Protein AF-A0A7K2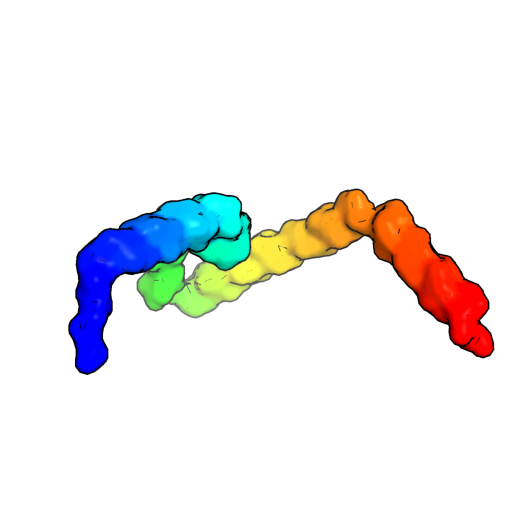WPE3-F1 (afdb_monomer_lite)

Radius of gyration: 19.57 Å; chains: 1; bounding box: 41×43×40 Å

Secondary structure (DSSP, 8-state):
----HHHHHHHHHHHHT-GGG---GGGTTGGGS-HHHHHHHHHHHHTTHHHHHHHTHHHHHHHHHHHHTT-

Foldseek 3Di:
DDDDPVVVVVVVVVLCPDPVSPDDPVCPVVVVDDPVVNVVVVVVVVVCVVVVVVVCVVVVVVVVVVVVVVD

Structure (mmCIF, N/CA/C/O backbone):
data_AF-A0A7K2WPE3-F1
#
_entry.id   AF-A0A7K2WPE3-F1
#
loop_
_atom_site.group_PDB
_atom_site.id
_atom_site.type_symbol
_atom_site.label_atom_id
_atom_site.label_alt_id
_atom_site.label_comp_id
_atom_site.label_asym_id
_atom_site.label_entity_id
_atom_site.label_seq_id
_atom_site.pdbx_PDB_ins_code
_atom_site.Cartn_x
_atom_site.Cartn_y
_atom_site.Cartn_z
_atom_site.occupancy
_atom_site.B_iso_or_equiv
_atom_site.auth_seq_id
_atom_site.auth_comp_id
_atom_site.auth_asym_id
_atom_site.auth_atom_id
_atom_site.pdbx_PDB_model_num
ATOM 1 N N . MET A 1 1 ? 0.175 35.598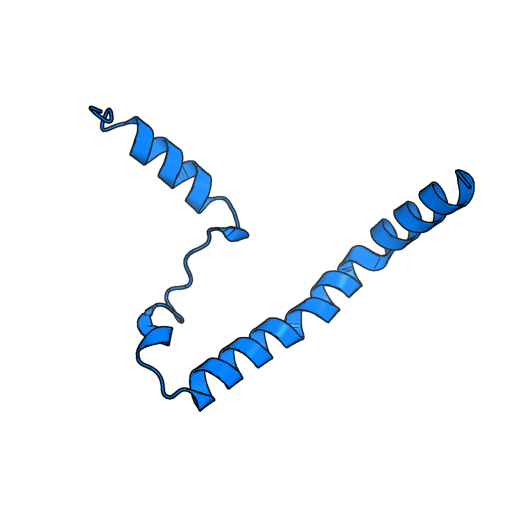 12.846 1.00 48.66 1 MET A N 1
ATOM 2 C CA . MET A 1 1 ? -0.034 34.705 11.686 1.00 48.66 1 MET A CA 1
ATOM 3 C C . MET A 1 1 ? -1.527 34.625 11.422 1.00 48.66 1 MET A C 1
ATOM 5 O O . MET A 1 1 ? -2.203 33.785 11.993 1.00 48.66 1 MET A O 1
ATOM 9 N N . THR A 1 2 ? -2.066 35.575 10.659 1.00 47.69 2 THR A N 1
ATOM 10 C CA . THR A 1 2 ? -3.482 35.583 10.273 1.00 47.69 2 THR A CA 1
ATOM 11 C C . THR A 1 2 ? -3.623 34.831 8.967 1.00 47.69 2 THR A C 1
ATOM 13 O O . THR A 1 2 ? -3.163 35.255 7.913 1.00 47.69 2 THR A O 1
ATOM 16 N N . SER A 1 3 ? -4.211 33.662 9.085 1.00 58.28 3 SER A N 1
ATOM 17 C CA . SER A 1 3 ? -4.538 32.764 8.004 1.00 58.28 3 SER A CA 1
ATOM 18 C C . SER A 1 3 ? -5.815 33.230 7.308 1.00 58.28 3 SER A C 1
ATOM 20 O O . SER A 1 3 ? -6.865 33.287 7.940 1.00 58.28 3 SER A O 1
ATOM 22 N N . THR A 1 4 ? -5.723 33.617 6.033 1.00 61.66 4 THR A N 1
ATOM 23 C CA . THR A 1 4 ? -6.883 34.055 5.243 1.00 61.66 4 THR A CA 1
ATOM 24 C C . THR A 1 4 ? -7.858 32.878 5.070 1.00 61.66 4 THR A C 1
ATOM 26 O O . THR A 1 4 ? -7.432 31.836 4.568 1.00 61.66 4 THR A O 1
ATOM 29 N N . PRO A 1 5 ? -9.147 33.014 5.437 1.00 63.22 5 PRO A N 1
ATOM 30 C CA . PRO A 1 5 ? -10.122 31.915 5.448 1.00 63.22 5 PRO A CA 1
ATOM 31 C C . PRO A 1 5 ? -10.270 31.129 4.130 1.00 63.22 5 PRO A C 1
ATOM 33 O O . PRO A 1 5 ? -10.638 29.960 4.168 1.00 63.22 5 PRO A O 1
ATOM 36 N N . GLY A 1 6 ? -9.952 31.729 2.975 1.00 75.88 6 GLY A N 1
ATOM 37 C CA . GLY A 1 6 ? -10.022 31.064 1.662 1.00 75.88 6 GLY A CA 1
ATOM 38 C C . GLY A 1 6 ? -8.873 30.093 1.365 1.00 75.88 6 GLY A C 1
ATOM 39 O O . GLY A 1 6 ? -9.087 29.065 0.732 1.00 75.88 6 GLY A O 1
ATOM 40 N N . MET A 1 7 ? -7.673 30.356 1.892 1.00 81.19 7 MET A N 1
ATOM 41 C CA . MET A 1 7 ? -6.472 29.560 1.596 1.00 81.19 7 MET A CA 1
ATOM 42 C C . MET A 1 7 ? -6.577 28.126 2.136 1.00 81.19 7 MET A C 1
ATOM 44 O O . MET A 1 7 ? -6.117 27.181 1.504 1.00 81.19 7 MET A O 1
ATOM 48 N N . TYR A 1 8 ? -7.217 27.950 3.296 1.00 83.69 8 TYR A N 1
ATOM 49 C CA . TYR A 1 8 ? -7.417 26.623 3.887 1.00 83.69 8 TYR A CA 1
ATOM 50 C C . TYR A 1 8 ? -8.483 25.810 3.157 1.00 83.69 8 TYR A C 1
ATOM 52 O O . TYR A 1 8 ? -8.364 24.590 3.099 1.00 83.69 8 TYR A O 1
ATOM 60 N N . GLY A 1 9 ? -9.494 26.468 2.582 1.00 87.81 9 GLY A N 1
ATOM 61 C CA . GLY A 1 9 ? -10.508 25.801 1.765 1.00 87.81 9 GLY A CA 1
ATOM 62 C C . GLY A 1 9 ? -9.924 25.254 0.463 1.00 87.81 9 GLY A C 1
ATOM 63 O O . GLY A 1 9 ? -10.166 24.101 0.121 1.00 87.81 9 GLY A O 1
ATOM 64 N N . GLU A 1 10 ? -9.096 26.048 -0.220 1.00 89.88 10 GLU A N 1
ATOM 65 C CA . GLU A 1 10 ? -8.389 25.612 -1.432 1.00 89.88 10 GLU A CA 1
ATOM 66 C C . GLU A 1 10 ? -7.405 24.476 -1.145 1.00 89.88 10 GLU A C 1
ATOM 68 O O . GLU A 1 10 ? -7.388 23.479 -1.866 1.00 89.88 10 GLU A O 1
ATOM 73 N N . LEU A 1 11 ? -6.631 24.585 -0.059 1.00 89.25 11 LEU A N 1
ATOM 74 C CA . LEU A 1 11 ? -5.727 23.517 0.364 1.00 89.25 11 LEU A CA 1
ATOM 75 C C . LEU A 1 11 ? -6.495 22.229 0.682 1.00 89.25 11 LEU A C 1
ATOM 77 O O . LEU A 1 11 ? -6.088 21.158 0.246 1.00 89.25 11 LEU A O 1
ATOM 81 N N . ARG A 1 12 ? -7.623 22.317 1.397 1.00 87.94 12 ARG A N 1
ATOM 82 C CA . ARG A 1 12 ? -8.452 21.145 1.702 1.00 87.94 12 ARG A CA 1
ATOM 83 C C . ARG A 1 12 ? -8.937 20.457 0.426 1.00 87.94 12 ARG A C 1
ATOM 85 O O . ARG A 1 12 ? -8.785 19.249 0.311 1.00 87.94 12 ARG A O 1
ATOM 92 N N . ALA A 1 13 ? -9.415 21.228 -0.551 1.00 88.19 13 ALA A N 1
ATOM 93 C CA . ALA A 1 13 ? -9.859 20.693 -1.836 1.00 88.19 13 ALA A CA 1
ATOM 94 C C . ALA A 1 13 ? -8.730 20.000 -2.623 1.00 88.19 13 ALA A C 1
ATOM 96 O O . ALA A 1 13 ? -8.979 19.010 -3.306 1.00 88.19 13 ALA A O 1
ATOM 97 N N . GLN A 1 14 ? -7.492 20.498 -2.527 1.00 91.06 14 GLN A N 1
ATOM 98 C CA . GLN A 1 14 ? -6.332 19.838 -3.134 1.00 91.06 14 GLN A CA 1
ATOM 99 C C . GLN A 1 14 ? -6.011 18.510 -2.445 1.00 91.06 14 GLN A C 1
ATOM 101 O O . GLN A 1 14 ? -5.783 17.521 -3.135 1.00 91.06 14 GLN A O 1
ATOM 106 N N . LEU A 1 15 ? -6.018 18.474 -1.108 1.00 91.12 15 LEU A N 1
ATOM 107 C CA . LEU A 1 15 ? -5.731 17.260 -0.337 1.00 91.12 15 LEU A CA 1
ATOM 108 C C . LEU A 1 15 ? -6.809 16.190 -0.539 1.00 91.12 15 LEU A C 1
ATOM 110 O O . LEU A 1 15 ? -6.471 15.031 -0.741 1.00 91.12 15 LEU A O 1
ATOM 114 N N . ASP A 1 16 ? -8.087 16.574 -0.589 1.00 88.19 16 ASP A N 1
ATOM 115 C CA . ASP A 1 16 ? -9.199 15.636 -0.799 1.00 88.19 16 ASP A CA 1
ATOM 116 C C . ASP A 1 16 ? -9.107 14.892 -2.155 1.00 88.19 16 ASP A C 1
ATOM 118 O O . ASP A 1 16 ? -9.695 13.822 -2.318 1.00 88.19 16 ASP A O 1
ATOM 122 N N . ALA A 1 17 ? -8.356 15.424 -3.130 1.00 89.62 17 ALA A N 1
ATOM 123 C CA . ALA A 1 17 ? -8.097 14.773 -4.416 1.00 89.62 17 ALA A CA 1
ATOM 124 C C . ALA A 1 17 ? -6.896 13.803 -4.399 1.00 89.62 17 ALA A C 1
ATOM 126 O O . ALA A 1 17 ? -6.709 13.045 -5.354 1.00 89.62 17 ALA A O 1
ATOM 127 N N . LEU A 1 18 ? -6.065 13.822 -3.352 1.00 92.81 18 LEU A N 1
ATOM 128 C CA . LEU A 1 18 ? -4.883 12.970 -3.233 1.00 92.81 18 LEU A CA 1
ATOM 129 C C . LEU A 1 18 ? -5.239 11.665 -2.524 1.00 92.81 18 LEU A C 1
ATOM 131 O O . LEU A 1 18 ? -5.674 11.662 -1.377 1.00 92.81 18 LEU A O 1
ATOM 135 N N . THR A 1 19 ? -4.964 10.529 -3.166 1.00 90.69 19 THR A N 1
ATOM 136 C CA . THR A 1 19 ? -5.217 9.205 -2.571 1.00 90.69 19 THR A CA 1
ATOM 137 C C . THR A 1 19 ? -4.499 9.009 -1.233 1.00 90.69 19 THR A C 1
ATOM 139 O O . THR A 1 19 ? -5.046 8.368 -0.343 1.00 90.69 19 THR A O 1
ATOM 142 N N . THR A 1 20 ? -3.299 9.569 -1.062 1.00 91.06 20 THR A N 1
ATOM 143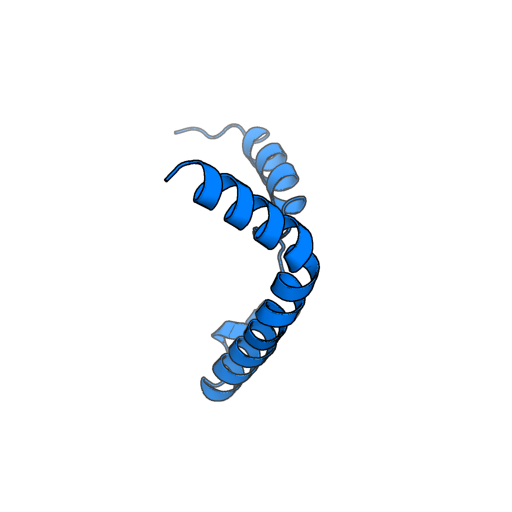 C CA . THR A 1 20 ? -2.513 9.447 0.180 1.00 91.06 20 THR A CA 1
ATOM 144 C C . THR A 1 20 ? -3.087 10.244 1.349 1.00 91.06 20 THR A C 1
ATOM 146 O O . THR A 1 20 ? -2.802 9.915 2.494 1.00 91.06 20 THR A O 1
ATOM 149 N N . GLU A 1 21 ? -3.904 11.257 1.068 1.00 94.00 21 GLU A N 1
ATOM 150 C CA . GLU A 1 21 ? -4.560 12.112 2.066 1.00 94.00 21 GLU A CA 1
ATOM 151 C C . GLU A 1 21 ? -6.041 11.740 2.247 1.00 94.00 21 GLU A C 1
ATOM 153 O O . GLU A 1 21 ? -6.768 12.378 3.013 1.00 94.00 21 GLU A O 1
ATOM 158 N N . ALA A 1 22 ? -6.503 10.707 1.535 1.00 88.75 22 ALA A N 1
ATOM 159 C CA . ALA A 1 22 ? -7.886 10.277 1.558 1.00 88.75 22 ALA A CA 1
ATOM 160 C C . ALA A 1 22 ? -8.287 9.815 2.963 1.00 88.75 22 ALA A C 1
ATOM 162 O O . ALA A 1 22 ? -7.712 8.891 3.544 1.00 88.75 22 ALA A O 1
ATOM 163 N N . PHE A 1 23 ? -9.334 10.440 3.494 1.00 86.25 23 PHE A N 1
ATOM 164 C CA . PHE A 1 23 ? -9.954 10.007 4.735 1.00 86.25 23 PHE A CA 1
ATOM 165 C C . PHE A 1 23 ? -10.760 8.722 4.512 1.00 86.25 23 PHE A C 1
ATOM 167 O O . PHE A 1 23 ? -11.550 8.634 3.571 1.00 86.25 23 PHE A O 1
ATOM 174 N N . ARG A 1 24 ? -10.593 7.746 5.412 1.00 89.69 24 ARG A N 1
ATOM 175 C CA . ARG A 1 24 ? -11.301 6.457 5.406 1.00 89.69 24 ARG A CA 1
ATOM 176 C C . ARG A 1 24 ? -12.292 6.393 6.574 1.00 89.69 24 ARG A C 1
ATOM 178 O O . ARG A 1 24 ? -11.865 6.075 7.687 1.00 89.69 24 ARG A O 1
ATOM 185 N N . PRO A 1 25 ? -13.591 6.702 6.368 1.00 89.56 25 PRO A N 1
ATOM 186 C CA . PRO A 1 25 ? -14.583 6.755 7.446 1.00 89.56 25 PRO A CA 1
ATOM 187 C C . PRO A 1 25 ? -14.693 5.456 8.245 1.00 89.56 25 PRO A C 1
ATOM 189 O O . PRO A 1 25 ? -14.951 5.482 9.444 1.00 89.56 25 PRO A O 1
ATOM 192 N N . GLU A 1 26 ? -14.467 4.315 7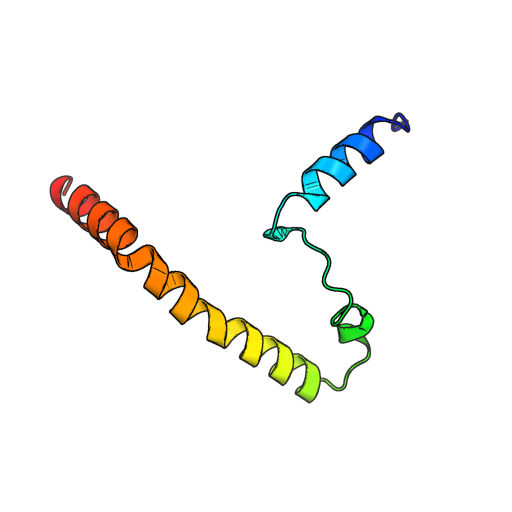.600 1.00 88.75 26 GLU A N 1
ATOM 193 C CA . GLU A 1 26 ? -14.503 2.998 8.229 1.00 88.75 26 GLU A CA 1
ATOM 194 C C . GLU A 1 26 ? -13.349 2.744 9.216 1.00 88.75 26 GLU A C 1
ATOM 196 O O . GLU A 1 26 ? -13.438 1.820 10.021 1.00 88.75 26 GLU A O 1
ATOM 201 N N . LEU A 1 27 ? -12.292 3.565 9.183 1.00 91.06 27 LEU A N 1
ATOM 202 C CA . LEU A 1 27 ? -11.148 3.515 10.101 1.00 91.06 27 LEU A CA 1
ATOM 203 C C . LEU A 1 27 ? -11.084 4.734 11.040 1.00 91.06 27 LEU A C 1
ATOM 205 O O . LEU A 1 27 ? -10.068 4.932 11.702 1.00 91.06 27 LEU A O 1
ATOM 209 N N . ALA A 1 28 ? -12.143 5.550 11.110 1.00 93.25 28 ALA A N 1
ATOM 210 C CA . ALA A 1 28 ? -12.149 6.808 11.864 1.00 93.25 28 ALA A CA 1
ATOM 211 C C . ALA A 1 28 ? -11.874 6.638 13.370 1.00 93.25 28 ALA A C 1
ATOM 213 O O . ALA A 1 28 ? -11.218 7.484 13.964 1.00 93.25 28 ALA A O 1
ATOM 214 N N . GLU A 1 29 ? -12.323 5.524 13.954 1.00 95.69 29 GLU A N 1
ATOM 215 C CA . GLU A 1 29 ? -12.208 5.217 15.390 1.00 95.69 29 GLU A CA 1
ATOM 216 C C . GLU A 1 29 ? -11.199 4.082 15.654 1.00 95.69 29 GLU A C 1
ATOM 218 O O . GLU A 1 29 ? -11.338 3.300 16.598 1.00 95.69 29 GLU A O 1
ATOM 223 N N . ILE A 1 30 ? -10.204 3.913 14.773 1.00 96.50 30 ILE A N 1
ATOM 224 C CA . ILE A 1 30 ? -9.208 2.831 14.874 1.00 96.50 30 ILE A CA 1
ATOM 225 C C . ILE A 1 30 ? -8.431 2.863 16.200 1.00 96.50 30 ILE A C 1
ATOM 227 O O . ILE A 1 30 ? -8.025 1.818 16.704 1.00 96.50 30 ILE A O 1
ATOM 231 N N . ASP A 1 31 ? -8.258 4.044 16.789 1.00 95.56 31 ASP A N 1
ATOM 232 C CA . ASP A 1 31 ? -7.585 4.283 18.066 1.00 95.56 31 ASP A CA 1
ATOM 233 C C . ASP A 1 31 ? -8.351 3.733 19.281 1.00 95.56 31 ASP A C 1
ATOM 235 O O . ASP A 1 31 ? -7.757 3.528 20.340 1.00 95.56 31 ASP A O 1
ATOM 239 N N . GLN A 1 32 ? -9.646 3.447 19.130 1.00 97.81 32 GLN A N 1
ATOM 240 C CA . GLN A 1 32 ? -10.499 2.903 20.192 1.00 97.81 32 GLN A CA 1
ATOM 241 C C . GLN A 1 32 ? -10.538 1.370 20.211 1.00 97.81 32 GLN A C 1
ATOM 243 O O . GLN A 1 32 ? -11.120 0.771 21.120 1.00 97.81 32 GLN A O 1
ATOM 248 N N . LEU A 1 33 ? -9.941 0.714 19.214 1.00 97.62 33 LEU A N 1
ATOM 249 C CA . LEU A 1 33 ? -9.976 -0.738 19.089 1.00 97.62 33 LEU A CA 1
ATOM 250 C C . LEU A 1 33 ? -8.955 -1.425 20.012 1.00 97.62 33 LEU A C 1
ATOM 252 O O . LEU A 1 33 ? -7.896 -0.869 20.318 1.00 97.62 33 LEU A O 1
ATOM 256 N N . PRO A 1 34 ? -9.208 -2.684 20.416 1.00 98.44 34 PRO A N 1
ATOM 257 C CA . PRO A 1 34 ? -8.180 -3.515 21.028 1.00 98.44 34 PRO A CA 1
ATOM 258 C C . PRO A 1 34 ? -6.934 -3.606 20.139 1.00 98.44 34 PRO A C 1
ATOM 260 O O . PRO A 1 34 ? -7.029 -3.743 18.920 1.00 98.44 34 PRO A O 1
ATOM 263 N N . THR A 1 35 ? -5.746 -3.623 20.747 1.00 98.19 35 THR A N 1
ATOM 264 C CA . THR A 1 35 ? -4.466 -3.618 20.013 1.00 98.19 35 THR A CA 1
ATOM 265 C C . THR A 1 35 ? -4.350 -4.740 18.976 1.00 98.19 35 THR A C 1
ATOM 267 O O . THR A 1 35 ? -3.795 -4.533 17.899 1.00 98.19 35 THR A O 1
ATOM 270 N N . LEU A 1 36 ? -4.892 -5.927 19.271 1.00 98.50 36 LEU A N 1
ATOM 271 C CA . LEU A 1 36 ? -4.894 -7.044 18.324 1.00 98.50 36 LEU A CA 1
ATOM 272 C C . LEU A 1 36 ? -5.719 -6.735 17.065 1.00 98.50 36 LEU A C 1
ATOM 274 O O . LEU A 1 36 ? -5.329 -7.135 15.971 1.00 98.50 36 LEU A O 1
ATOM 278 N N . ASP A 1 37 ? -6.834 -6.024 17.204 1.00 98.12 37 ASP A N 1
ATOM 279 C CA . ASP A 1 37 ? -7.708 -5.691 16.081 1.00 98.12 37 ASP A CA 1
ATOM 280 C C . ASP A 1 37 ? -7.076 -4.614 15.197 1.00 98.12 37 ASP A C 1
ATOM 282 O O . ASP A 1 37 ? -7.092 -4.751 13.973 1.00 98.12 37 ASP A O 1
ATOM 286 N N . ILE A 1 38 ? -6.400 -3.629 15.802 1.00 98.25 38 ILE A N 1
ATOM 287 C CA . ILE A 1 38 ? -5.570 -2.654 15.076 1.00 98.25 38 ILE A CA 1
ATOM 288 C C . ILE A 1 38 ? -4.509 -3.385 14.244 1.00 98.25 38 ILE A C 1
ATOM 290 O O . ILE A 1 38 ? -4.409 -3.173 13.037 1.00 98.25 38 ILE A O 1
ATOM 294 N N . ALA A 1 39 ? -3.761 -4.309 14.856 1.00 98.31 39 ALA A N 1
ATOM 295 C CA . ALA A 1 39 ? -2.723 -5.068 14.159 1.00 98.31 39 ALA A CA 1
ATOM 296 C C . ALA A 1 39 ? -3.284 -5.923 13.005 1.00 98.31 39 ALA A C 1
ATOM 298 O O . ALA A 1 39 ? -2.654 -6.039 11.955 1.00 98.31 39 ALA A O 1
ATOM 299 N N . ARG A 1 40 ? -4.484 -6.500 13.163 1.00 98.19 40 ARG A N 1
ATOM 300 C CA . ARG A 1 40 ? -5.165 -7.247 12.089 1.00 98.19 40 ARG A CA 1
ATOM 301 C C . ARG A 1 40 ? -5.582 -6.349 10.929 1.00 98.19 40 ARG A C 1
ATOM 303 O O . ARG A 1 40 ? -5.494 -6.787 9.784 1.00 98.19 40 ARG A O 1
ATOM 310 N N . ILE A 1 41 ? -6.050 -5.134 11.213 1.00 97.25 41 ILE A N 1
ATOM 311 C CA . ILE A 1 41 ? -6.383 -4.144 10.183 1.00 97.25 41 ILE A CA 1
ATOM 312 C C . ILE A 1 41 ? -5.117 -3.764 9.416 1.00 97.25 41 ILE A C 1
ATOM 314 O O . ILE A 1 41 ? -5.095 -3.920 8.200 1.00 97.25 41 ILE A O 1
ATOM 318 N N . MET A 1 42 ? -4.051 -3.373 10.122 1.00 96.81 42 MET A N 1
ATOM 319 C CA . MET A 1 42 ? -2.765 -3.026 9.503 1.00 96.81 42 MET A CA 1
ATOM 320 C C . MET A 1 42 ? -2.254 -4.152 8.603 1.00 96.81 42 MET A C 1
ATOM 322 O O . MET A 1 42 ? -1.975 -3.926 7.434 1.00 96.81 42 MET A O 1
ATOM 326 N N . ASN A 1 43 ? -2.235 -5.389 9.106 1.00 98.25 43 ASN A N 1
ATOM 327 C CA . ASN A 1 43 ? -1.748 -6.528 8.334 1.00 98.25 43 ASN A CA 1
ATOM 328 C C . ASN A 1 43 ? -2.589 -6.817 7.078 1.00 98.25 43 ASN A C 1
ATOM 330 O O . ASN A 1 43 ? -2.046 -7.235 6.055 1.00 98.25 43 ASN A O 1
ATOM 334 N N . ARG A 1 44 ? -3.907 -6.597 7.140 1.00 97.06 44 ARG A N 1
ATOM 335 C CA . ARG A 1 44 ? -4.777 -6.737 5.968 1.00 97.06 44 ARG A CA 1
ATOM 336 C C . ARG A 1 44 ? -4.431 -5.697 4.908 1.00 97.06 44 ARG A C 1
ATOM 338 O O . ARG A 1 44 ? -4.288 -6.062 3.748 1.00 97.06 44 ARG A O 1
ATOM 345 N N . GLU A 1 45 ? -4.283 -4.437 5.296 1.00 96.38 45 GLU A N 1
ATOM 346 C CA . GLU A 1 45 ? -3.905 -3.366 4.369 1.00 96.38 45 GLU A CA 1
ATOM 347 C C . GLU A 1 45 ? -2.496 -3.597 3.794 1.00 96.38 45 GLU A C 1
ATOM 349 O O . GLU A 1 45 ? -2.318 -3.521 2.579 1.00 96.38 45 GLU A O 1
ATOM 354 N N . ASP A 1 46 ? -1.528 -4.014 4.619 1.00 98.25 46 ASP A N 1
ATOM 355 C CA . ASP A 1 46 ? -0.169 -4.373 4.181 1.00 98.25 46 ASP A CA 1
ATOM 356 C C . ASP A 1 46 ? -0.183 -5.462 3.098 1.00 98.25 46 ASP A C 1
ATOM 358 O O . ASP A 1 46 ? 0.594 -5.413 2.143 1.00 98.25 46 ASP A O 1
ATOM 362 N N . SER A 1 47 ? -1.093 -6.437 3.208 1.00 98.00 47 SER A N 1
ATOM 363 C CA . SER A 1 47 ? -1.203 -7.531 2.236 1.00 98.00 47 SER A CA 1
ATOM 364 C C . SER A 1 47 ? -1.612 -7.079 0.829 1.00 98.00 47 SER A C 1
ATOM 366 O O . SER A 1 47 ? -1.394 -7.820 -0.124 1.00 98.00 47 SER A O 1
ATOM 368 N N . THR A 1 48 ? -2.143 -5.862 0.677 1.00 97.12 48 THR A N 1
ATOM 369 C CA . THR A 1 48 ? -2.496 -5.283 -0.632 1.00 97.12 48 THR A CA 1
ATOM 370 C C . THR A 1 48 ? -1.292 -4.692 -1.371 1.00 97.12 48 THR A C 1
ATOM 372 O O . THR A 1 48 ? -1.325 -4.523 -2.591 1.00 97.12 48 THR A O 1
ATOM 375 N N . VAL A 1 49 ? -0.200 -4.398 -0.656 1.00 98.00 49 VAL A N 1
ATOM 376 C CA . VAL A 1 49 ? 0.983 -3.740 -1.227 1.00 98.00 49 VAL A CA 1
ATOM 377 C C . VAL A 1 49 ? 1.668 -4.602 -2.295 1.00 98.00 49 VAL A C 1
ATOM 379 O O . VAL A 1 49 ? 1.955 -4.066 -3.368 1.00 98.00 49 VAL A O 1
ATOM 382 N N . PRO A 1 50 ? 1.912 -5.915 -2.090 1.00 98.50 50 PRO A N 1
ATOM 383 C CA . PRO A 1 50 ? 2.488 -6.765 -3.131 1.00 98.50 50 PRO A CA 1
ATOM 384 C C . PRO A 1 50 ? 1.666 -6.781 -4.423 1.00 98.50 50 PRO A C 1
ATOM 386 O O . PRO A 1 50 ? 2.249 -6.717 -5.503 1.00 98.50 50 PRO A O 1
ATOM 389 N N . ASP A 1 51 ? 0.334 -6.795 -4.325 1.00 98.31 51 ASP A N 1
ATOM 390 C CA . ASP A 1 51 ? -0.548 -6.763 -5.495 1.00 98.31 51 ASP A CA 1
ATOM 391 C C . ASP A 1 51 ? -0.438 -5.423 -6.233 1.00 98.31 51 ASP A C 1
ATOM 393 O O . ASP A 1 51 ? -0.304 -5.396 -7.458 1.00 98.31 51 ASP A O 1
ATOM 397 N N . ALA A 1 52 ? -0.401 -4.303 -5.503 1.00 97.88 52 ALA A N 1
ATOM 398 C CA . ALA A 1 52 ? -0.167 -2.987 -6.092 1.00 97.88 52 ALA A CA 1
ATOM 399 C C . ALA A 1 52 ? 1.190 -2.924 -6.816 1.00 97.88 52 ALA A C 1
ATOM 401 O O . ALA A 1 52 ? 1.256 -2.461 -7.957 1.00 97.88 52 ALA A O 1
ATOM 402 N N . VAL A 1 53 ? 2.258 -3.459 -6.212 1.00 98.44 53 VAL A N 1
ATOM 403 C CA . VAL A 1 53 ? 3.589 -3.560 -6.839 1.00 98.44 53 VAL A CA 1
ATOM 404 C C . VAL A 1 53 ? 3.547 -4.448 -8.083 1.00 98.44 53 VAL A C 1
ATOM 406 O O . VAL A 1 53 ? 4.138 -4.091 -9.104 1.00 98.44 53 VAL A O 1
ATOM 409 N N . ALA A 1 54 ? 2.813 -5.564 -8.039 1.00 98.56 54 ALA A N 1
ATOM 410 C CA . ALA A 1 54 ? 2.667 -6.475 -9.168 1.00 98.56 54 ALA A CA 1
ATOM 411 C C . ALA A 1 54 ? 2.103 -5.762 -10.410 1.00 98.56 54 ALA A C 1
ATOM 413 O O . ALA A 1 54 ? 2.577 -5.992 -11.524 1.00 98.56 54 ALA A O 1
ATOM 414 N N . THR A 1 55 ? 1.160 -4.826 -10.229 1.00 98.50 55 THR A N 1
ATOM 415 C CA . THR A 1 55 ? 0.622 -4.024 -11.345 1.00 98.50 55 THR A CA 1
ATOM 416 C C . THR A 1 55 ? 1.660 -3.110 -12.006 1.00 98.50 55 THR A C 1
ATOM 418 O O . THR A 1 55 ? 1.493 -2.732 -13.164 1.00 98.50 55 THR A O 1
ATOM 421 N N . GLN A 1 56 ? 2.740 -2.768 -11.298 1.00 98.62 56 GLN A N 1
ATOM 422 C CA . GLN A 1 56 ? 3.779 -1.843 -11.758 1.00 98.62 56 GLN A CA 1
ATOM 423 C C . GLN A 1 56 ? 5.030 -2.547 -12.298 1.00 98.62 56 GLN A C 1
ATOM 425 O O . GLN A 1 56 ? 5.951 -1.872 -12.760 1.00 98.62 56 GLN A O 1
ATOM 430 N N . LEU A 1 57 ? 5.076 -3.887 -12.297 1.00 98.69 57 LEU A N 1
ATOM 431 C CA . LEU A 1 57 ? 6.249 -4.654 -12.739 1.00 98.69 57 LEU A CA 1
ATOM 432 C C . LEU A 1 57 ? 6.795 -4.251 -14.121 1.00 98.69 57 LEU A C 1
ATOM 434 O O . LEU A 1 57 ? 8.017 -4.175 -14.234 1.00 98.69 57 LEU A O 1
ATOM 438 N N . PRO A 1 58 ? 5.979 -3.926 -15.149 1.00 98.56 58 PRO A N 1
ATOM 439 C CA . PRO A 1 58 ? 6.516 -3.471 -16.434 1.00 98.56 58 PRO A CA 1
ATOM 440 C C . PRO A 1 58 ? 7.327 -2.171 -16.332 1.00 98.56 58 PRO A C 1
ATOM 442 O O . PRO A 1 58 ? 8.381 -2.047 -16.952 1.00 98.56 58 PRO A O 1
ATOM 445 N N . LEU A 1 59 ? 6.859 -1.208 -15.530 1.00 98.75 59 LEU A N 1
ATOM 446 C CA . LEU A 1 59 ? 7.556 0.063 -15.323 1.00 98.75 59 LEU A CA 1
ATOM 447 C C . LEU A 1 59 ? 8.799 -0.121 -14.454 1.00 98.75 59 LEU A C 1
ATOM 449 O O . LEU A 1 59 ? 9.842 0.461 -14.741 1.00 98.75 59 LEU A O 1
ATOM 453 N N . ILE A 1 60 ? 8.698 -0.957 -13.417 1.00 98.62 60 ILE A N 1
ATOM 454 C CA . ILE A 1 60 ? 9.827 -1.301 -12.550 1.00 98.62 60 ILE A CA 1
ATOM 455 C C . ILE A 1 60 ? 10.933 -1.975 -13.369 1.00 98.62 60 ILE A C 1
ATOM 457 O O . ILE A 1 60 ? 12.088 -1.579 -13.250 1.00 98.62 60 ILE A O 1
ATOM 461 N N . ALA A 1 61 ? 10.595 -2.935 -14.235 1.00 98.62 61 ALA A N 1
ATOM 462 C CA . ALA A 1 61 ? 11.559 -3.602 -15.109 1.00 98.62 61 ALA A CA 1
ATOM 463 C C . ALA A 1 61 ? 12.261 -2.605 -16.043 1.00 98.62 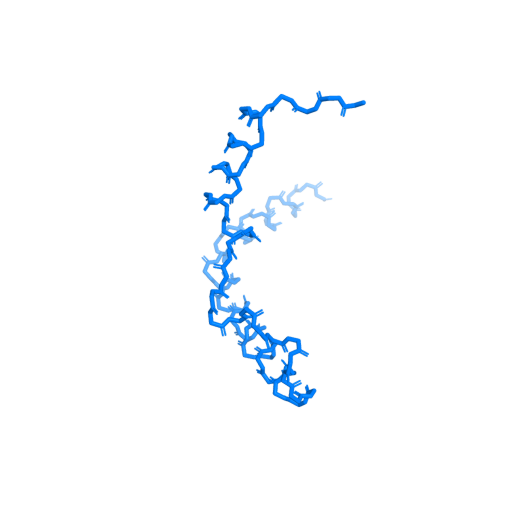61 ALA A C 1
ATOM 465 O O . ALA A 1 61 ? 13.487 -2.544 -16.056 1.00 98.62 61 ALA A O 1
ATOM 466 N N . ALA A 1 62 ? 11.497 -1.747 -16.728 1.00 98.50 62 ALA A N 1
ATOM 467 C CA . ALA A 1 62 ? 12.065 -0.716 -17.596 1.00 98.50 62 ALA A CA 1
ATOM 468 C C . ALA A 1 62 ? 13.007 0.241 -16.840 1.00 98.50 62 ALA A C 1
ATOM 470 O O . ALA A 1 62 ? 14.044 0.645 -17.367 1.00 98.50 62 ALA A O 1
ATOM 471 N N . ALA A 1 63 ? 12.666 0.598 -15.598 1.00 98.38 63 ALA A N 1
ATOM 472 C CA . ALA A 1 63 ? 13.520 1.424 -14.755 1.00 98.38 63 ALA A CA 1
ATOM 473 C C . ALA A 1 63 ? 14.816 0.699 -14.358 1.00 98.38 63 ALA A C 1
ATOM 475 O O . ALA A 1 63 ? 15.885 1.307 -14.402 1.00 98.38 63 ALA A O 1
ATOM 476 N N . VAL A 1 64 ? 14.738 -0.586 -13.996 1.00 98.44 64 VAL A N 1
ATOM 477 C CA . VAL A 1 64 ? 15.910 -1.410 -13.662 1.00 98.44 64 VAL A CA 1
ATOM 478 C C . VAL A 1 64 ? 16.853 -1.520 -14.856 1.00 98.44 64 VAL A C 1
ATOM 480 O O . VAL A 1 64 ? 18.038 -1.232 -14.699 1.00 98.44 64 VAL A O 1
ATOM 483 N N . ASP A 1 65 ? 16.338 -1.857 -16.039 1.00 98.44 65 ASP A N 1
ATOM 484 C CA . ASP A 1 65 ? 17.143 -1.990 -17.258 1.00 98.44 65 ASP A CA 1
ATOM 485 C C . ASP A 1 65 ? 17.848 -0.670 -17.596 1.00 98.44 65 ASP A C 1
ATOM 487 O O . ASP A 1 65 ? 19.062 -0.630 -17.791 1.00 98.44 65 ASP A O 1
ATOM 491 N N . ALA A 1 66 ? 17.116 0.447 -17.547 1.00 98.25 66 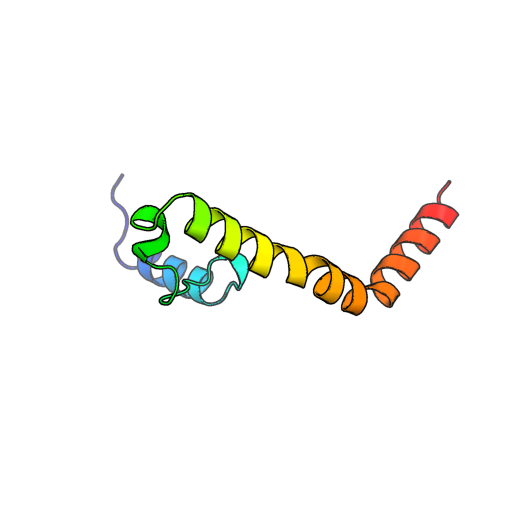ALA A N 1
ATOM 492 C CA . ALA A 1 66 ? 17.679 1.768 -17.795 1.00 98.25 66 ALA A CA 1
ATOM 493 C C . ALA A 1 66 ? 18.788 2.141 -16.792 1.00 98.25 66 ALA A C 1
ATOM 495 O O . ALA A 1 66 ? 19.751 2.822 -17.153 1.00 98.25 66 ALA A O 1
ATOM 496 N N . VAL A 1 67 ? 18.662 1.748 -15.522 1.00 98.12 67 VAL A N 1
ATOM 497 C CA . VAL A 1 67 ? 19.712 1.973 -14.517 1.00 98.12 67 VAL A CA 1
ATOM 498 C C . VAL A 1 67 ? 20.908 1.052 -14.765 1.00 98.12 67 VAL A C 1
ATOM 500 O O . VAL A 1 67 ? 22.042 1.513 -14.666 1.00 98.12 67 VAL A O 1
ATOM 503 N N . ALA A 1 68 ? 20.672 -0.209 -15.129 1.00 97.12 68 ALA A N 1
ATOM 504 C CA . ALA A 1 68 ? 21.721 -1.182 -15.423 1.00 97.12 68 ALA A CA 1
ATOM 505 C C . ALA A 1 68 ? 22.569 -0.792 -16.647 1.00 97.12 68 ALA A C 1
ATOM 507 O O . ALA A 1 68 ? 23.768 -1.027 -16.654 1.00 97.12 68 ALA A O 1
ATOM 508 N N . GLU A 1 69 ? 21.988 -0.140 -17.655 1.00 96.00 69 GLU A N 1
ATOM 509 C CA . GLU A 1 69 ? 22.733 0.377 -18.816 1.00 96.00 69 GLU A CA 1
ATOM 510 C C . GLU A 1 69 ? 23.677 1.551 -18.484 1.00 96.00 69 GLU A C 1
ATOM 512 O O . GLU A 1 69 ? 24.504 1.937 -19.310 1.00 96.00 69 GLU A O 1
ATOM 517 N N . ARG A 1 70 ? 23.538 2.164 -17.300 1.00 89.12 70 ARG A N 1
ATOM 518 C CA . ARG A 1 70 ? 24.310 3.346 -16.872 1.00 89.12 70 ARG A CA 1
ATOM 519 C C . ARG A 1 70 ? 25.503 3.013 -15.970 1.00 89.12 70 ARG A C 1
ATOM 521 O O . ARG A 1 70 ? 26.205 3.944 -15.567 1.00 89.12 70 ARG A O 1
ATOM 528 N N . VAL A 1 71 ? 25.703 1.740 -15.634 1.00 71.00 71 VAL A N 1
ATOM 529 C CA . VAL A 1 71 ? 26.818 1.232 -14.812 1.00 71.00 71 VAL A CA 1
ATOM 530 C C . VAL A 1 71 ? 27.812 0.449 -15.656 1.00 71.00 71 VAL A C 1
ATOM 532 O O . VAL A 1 71 ? 29.013 0.536 -15.320 1.00 71.00 71 VAL A O 1
#

Sequence (71 aa):
MTSTPGMYGELRAQLDALTTEAFRPELAEIDQLPTLDIARIMNREDSTVPDAVATQLPLIAAAVDAVAERV

pLDDT: mean 91.45, std 11.39, range [47.69, 98.75]